Protein AF-A0A3B9V4R5-F1 (afdb_monomer)

Mean predicted aligned error: 3.5 Å

Structure (mmCIF, N/CA/C/O backbone):
data_AF-A0A3B9V4R5-F1
#
_entry.id   AF-A0A3B9V4R5-F1
#
loop_
_atom_site.group_PDB
_atom_site.id
_atom_site.type_symbol
_atom_site.label_atom_id
_atom_site.label_alt_id
_atom_site.label_comp_id
_atom_site.label_asym_id
_atom_site.label_entity_id
_atom_site.label_seq_id
_atom_site.pdbx_PDB_ins_code
_atom_site.Cartn_x
_atom_site.Cartn_y
_atom_site.Cartn_z
_atom_site.occupancy
_atom_site.B_iso_or_equiv
_atom_site.auth_seq_id
_atom_site.auth_comp_id
_atom_site.auth_asym_id
_atom_site.auth_atom_id
_atom_site.pdbx_PDB_model_num
ATOM 1 N N . HIS A 1 1 ? -9.227 9.651 7.006 1.00 95.75 1 HIS A N 1
ATOM 2 C CA . HIS A 1 1 ? -8.247 9.635 5.910 1.00 95.75 1 HIS A CA 1
ATOM 3 C C . HIS A 1 1 ? -8.728 8.669 4.825 1.00 95.75 1 HIS A C 1
ATOM 5 O O . HIS A 1 1 ? -8.741 7.464 5.062 1.00 95.75 1 HIS A O 1
ATOM 11 N N . PRO A 1 2 ? -9.283 9.186 3.712 1.00 95.88 2 PRO A N 1
ATOM 12 C CA . PRO A 1 2 ? -9.651 8.379 2.547 1.00 95.88 2 PRO A CA 1
ATOM 13 C C . PRO A 1 2 ? -8.419 8.045 1.687 1.00 95.88 2 PRO A C 1
ATOM 15 O O . PRO A 1 2 ? -7.400 8.721 1.794 1.00 95.88 2 PRO A O 1
ATOM 18 N N . PHE A 1 3 ? -8.539 7.061 0.792 1.00 96.44 3 PHE A N 1
ATOM 19 C CA . PHE A 1 3 ? -7.467 6.648 -0.126 1.00 96.44 3 PHE A CA 1
ATOM 20 C C . PHE A 1 3 ? -7.814 6.970 -1.581 1.00 96.44 3 PHE A C 1
ATOM 22 O O . PHE A 1 3 ? -8.977 6.910 -1.970 1.00 96.44 3 PHE A O 1
ATOM 29 N N . ASN A 1 4 ? -6.814 7.316 -2.391 1.00 93.31 4 ASN A N 1
ATOM 30 C CA . ASN A 1 4 ? -7.018 7.726 -3.780 1.00 93.31 4 ASN A CA 1
ATOM 31 C C . ASN A 1 4 ? -7.219 6.516 -4.721 1.00 93.31 4 ASN A C 1
ATOM 33 O O . ASN A 1 4 ? -6.407 5.594 -4.660 1.00 93.31 4 ASN A O 1
ATOM 37 N N . PRO A 1 5 ? -8.214 6.523 -5.632 1.00 94.38 5 PRO A N 1
ATOM 38 C CA . PRO A 1 5 ? -9.280 7.517 -5.783 1.00 94.38 5 PRO A CA 1
ATOM 39 C C . PRO A 1 5 ? -10.405 7.353 -4.739 1.00 94.38 5 PRO A C 1
ATOM 41 O O . PRO A 1 5 ? -11.009 6.280 -4.641 1.00 94.38 5 PRO A O 1
ATOM 44 N N . PRO A 1 6 ? -10.773 8.418 -3.994 1.00 94.62 6 PRO A N 1
ATOM 45 C CA . PRO A 1 6 ? -11.638 8.307 -2.812 1.00 94.62 6 PRO A CA 1
ATOM 46 C C . PRO A 1 6 ? -13.085 7.937 -3.131 1.00 94.62 6 PRO A C 1
ATOM 48 O O . PRO A 1 6 ? -13.822 7.525 -2.238 1.00 94.62 6 PRO A O 1
ATOM 51 N N . HIS A 1 7 ? -13.516 8.063 -4.384 1.00 92.62 7 HIS A N 1
ATOM 52 C CA . HIS A 1 7 ? -14.841 7.629 -4.815 1.00 92.62 7 HIS A CA 1
ATOM 53 C C . HIS A 1 7 ? -14.904 6.113 -5.080 1.00 92.62 7 HIS A C 1
ATOM 55 O O . HIS A 1 7 ? -15.974 5.539 -4.909 1.00 92.62 7 HIS A O 1
ATOM 61 N N . ILE A 1 8 ? -13.777 5.451 -5.385 1.00 95.06 8 ILE A N 1
ATOM 62 C CA . ILE A 1 8 ? -13.717 3.997 -5.626 1.00 95.06 8 ILE A CA 1
ATOM 63 C C . ILE A 1 8 ? -13.271 3.243 -4.373 1.00 95.06 8 ILE A C 1
ATOM 65 O O . ILE A 1 8 ? -13.911 2.270 -3.983 1.00 95.06 8 ILE A O 1
ATOM 69 N N . ILE A 1 9 ? -12.202 3.689 -3.704 1.00 96.06 9 ILE A N 1
ATOM 70 C CA . ILE A 1 9 ? -11.652 2.938 -2.569 1.00 96.06 9 ILE A CA 1
ATOM 71 C C . ILE A 1 9 ? -12.653 2.964 -1.394 1.00 96.06 9 ILE A C 1
ATOM 73 O O . ILE A 1 9 ? -13.087 4.050 -0.981 1.00 96.06 9 ILE A O 1
ATOM 77 N N . PRO A 1 10 ? -13.077 1.799 -0.858 1.00 95.38 10 PRO A N 1
ATOM 78 C CA . PRO A 1 10 ? -14.174 1.744 0.107 1.00 95.38 10 PRO A CA 1
ATOM 79 C C . PRO A 1 10 ? -13.723 2.084 1.529 1.00 95.38 10 PRO A C 1
ATOM 81 O O . PRO A 1 10 ? -14.516 2.593 2.318 1.00 95.38 10 PRO A O 1
ATOM 84 N N . VAL A 1 11 ? -12.460 1.821 1.862 1.00 96.44 11 VAL A N 1
ATOM 85 C CA . VAL A 1 11 ? -11.925 1.995 3.215 1.00 96.44 11 VAL A CA 1
ATOM 86 C C . VAL A 1 11 ? -11.621 3.465 3.506 1.00 96.44 11 VAL A C 1
ATOM 88 O O . VAL A 1 11 ? -11.112 4.191 2.653 1.00 96.44 11 VAL A O 1
ATOM 91 N N . VAL A 1 12 ? -11.916 3.901 4.731 1.00 98.06 12 VAL A N 1
ATOM 92 C CA . VAL A 1 12 ? -11.560 5.231 5.245 1.00 98.06 12 VAL A CA 1
ATOM 93 C C . VAL A 1 12 ? -11.052 5.080 6.675 1.00 98.06 12 VAL A C 1
ATOM 95 O O . VAL A 1 12 ? -11.760 4.547 7.521 1.00 98.06 12 VAL A O 1
ATOM 98 N N . GLU A 1 13 ? -9.859 5.574 6.990 1.00 98.38 13 GLU A N 1
ATOM 99 C CA . GLU A 1 13 ? -9.384 5.568 8.379 1.00 98.38 13 GLU A CA 1
ATOM 100 C C . GLU A 1 13 ? -10.079 6.671 9.191 1.00 98.38 13 GLU A C 1
ATOM 102 O O . GLU A 1 13 ? -10.095 7.839 8.786 1.00 98.38 13 GLU A O 1
ATOM 107 N N . VAL A 1 14 ? -10.631 6.316 10.350 1.00 98.12 14 VAL A N 1
ATOM 108 C CA . VAL A 1 14 ? -11.158 7.245 11.355 1.00 98.12 14 VAL A CA 1
ATOM 109 C C . VAL A 1 14 ? -10.145 7.304 12.490 1.00 98.12 14 VAL A C 1
ATOM 111 O O . VAL A 1 14 ? -9.947 6.316 13.195 1.00 98.12 14 VAL A O 1
ATOM 114 N N . VAL A 1 15 ? -9.485 8.451 12.643 1.00 97.38 15 VAL A N 1
ATOM 115 C CA . VAL A 1 15 ? -8.326 8.609 13.531 1.00 97.38 15 VAL A CA 1
ATOM 116 C C . VAL A 1 15 ? -8.653 9.645 14.605 1.00 97.38 15 VAL A C 1
ATOM 118 O O . VAL A 1 15 ? -8.479 10.839 14.365 1.00 97.38 15 VAL A O 1
ATOM 121 N N . PRO A 1 16 ? -9.203 9.231 15.758 1.00 96.56 16 PRO A N 1
ATOM 122 C CA . PRO A 1 16 ? -9.404 10.146 16.870 1.00 96.56 16 PRO A CA 1
ATOM 123 C C . PRO A 1 16 ? -8.049 10.568 17.452 1.00 96.56 16 PRO A C 1
ATOM 125 O O . PRO A 1 16 ? -7.270 9.723 17.891 1.00 96.56 16 PRO A O 1
ATOM 128 N N . GLY A 1 17 ? -7.783 11.875 17.466 1.00 95.25 17 GLY A N 1
ATOM 129 C CA . GLY A 1 17 ? -6.682 12.451 18.244 1.00 95.25 17 GLY A CA 1
ATOM 130 C C . GLY A 1 17 ? -7.037 12.550 19.730 1.00 95.25 17 GLY A C 1
ATOM 131 O O . GLY A 1 17 ? -8.195 12.361 20.104 1.00 95.25 17 GLY A O 1
ATOM 132 N N . GLU A 1 18 ? -6.075 12.923 2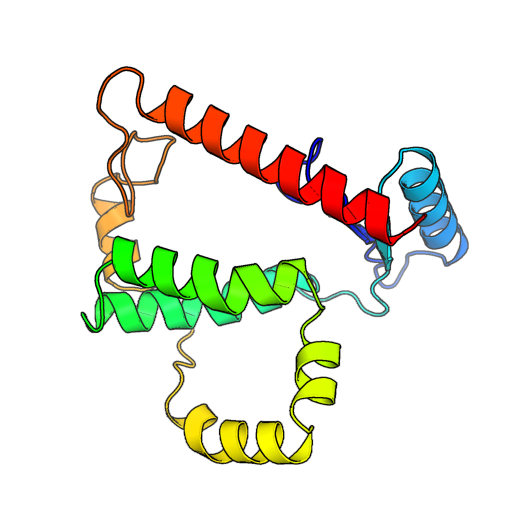0.574 1.00 94.00 18 GLU A N 1
ATOM 133 C CA . GLU A 1 18 ? -6.198 12.897 22.048 1.00 94.00 18 GLU A CA 1
ATOM 134 C C . GLU A 1 18 ? -7.433 13.622 22.612 1.00 94.00 18 GLU A C 1
ATOM 136 O O . GLU A 1 18 ? -7.983 13.222 23.634 1.00 94.00 18 GLU A O 1
ATOM 141 N N . LYS A 1 19 ? -7.889 14.688 21.945 1.00 96.31 19 LYS A N 1
ATOM 142 C CA . LYS A 1 19 ? -9.039 15.506 22.372 1.00 96.31 19 LYS A CA 1
ATOM 143 C C . LYS A 1 19 ? -10.349 15.144 21.664 1.00 96.31 19 LYS A C 1
ATOM 145 O O . LYS A 1 19 ? -11.362 15.816 21.856 1.00 96.31 19 LYS A O 1
ATOM 150 N N . THR A 1 20 ? -10.344 14.127 20.806 1.00 97.50 20 THR A N 1
ATOM 151 C CA . THR A 1 20 ? -11.524 13.734 20.028 1.00 97.50 20 THR A CA 1
ATOM 152 C C . THR A 1 20 ? -12.451 12.899 20.898 1.00 97.50 20 THR A C 1
ATOM 154 O O . THR A 1 20 ? -12.067 11.840 21.384 1.00 97.50 20 THR A O 1
ATOM 157 N N . SER A 1 21 ? -13.689 13.358 21.087 1.00 97.62 21 SER A N 1
ATOM 158 C CA . SER A 1 21 ? -14.668 12.607 21.875 1.00 97.62 21 SER A CA 1
ATOM 159 C C . SER A 1 21 ? -15.090 11.303 21.187 1.00 97.62 21 SER A C 1
ATOM 161 O O . SER A 1 21 ? -15.131 11.213 19.953 1.00 97.62 21 SER A O 1
ATOM 163 N N . GLU A 1 22 ? -15.495 10.317 21.988 1.00 97.38 22 GLU A N 1
ATOM 164 C CA . GLU A 1 22 ? -16.087 9.072 21.485 1.00 97.38 22 GLU A CA 1
ATOM 165 C C . GLU A 1 22 ? -17.301 9.360 20.595 1.00 97.38 22 GLU A C 1
ATOM 167 O O . GLU A 1 22 ? -17.376 8.891 19.463 1.00 97.38 22 GLU A O 1
ATOM 172 N N . LYS A 1 23 ? -18.182 10.262 21.046 1.00 98.25 23 LYS A N 1
ATOM 173 C CA . LYS A 1 23 ? -19.373 10.692 20.305 1.00 98.25 23 LYS A CA 1
ATOM 174 C C . LYS A 1 23 ? -19.036 11.221 18.907 1.00 98.25 23 LYS A C 1
ATOM 176 O O . LYS A 1 23 ? -19.732 10.908 17.943 1.00 98.25 23 LYS A O 1
ATOM 181 N N . THR A 1 24 ? -17.977 12.022 18.774 1.00 98.19 24 THR A N 1
ATOM 182 C CA . THR A 1 24 ? -17.514 12.533 17.471 1.00 98.19 24 THR A CA 1
ATOM 183 C C . THR A 1 24 ? -17.021 11.394 16.578 1.00 98.19 24 THR A C 1
ATOM 185 O O . THR A 1 24 ? -17.343 11.348 15.389 1.00 98.19 24 THR A O 1
ATOM 188 N N . THR A 1 25 ? -16.268 10.459 17.154 1.00 98.00 25 THR A N 1
ATOM 1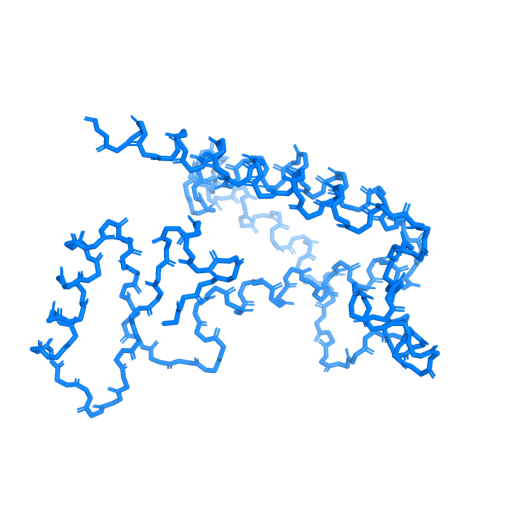89 C CA . THR A 1 25 ? -15.704 9.297 16.452 1.00 98.00 25 THR A CA 1
ATOM 190 C C . THR A 1 25 ? -16.803 8.370 15.935 1.00 98.00 25 THR A C 1
ATOM 192 O O . THR A 1 25 ? -16.789 7.964 14.769 1.00 98.00 25 THR A O 1
ATOM 195 N N . GLU A 1 26 ? -17.797 8.076 16.770 1.00 98.06 26 GLU A N 1
ATOM 196 C CA . GLU A 1 26 ? -18.967 7.271 16.421 1.00 98.06 26 GLU A CA 1
ATOM 197 C C . GLU A 1 26 ? -19.832 7.946 15.357 1.00 98.06 26 GLU A C 1
ATOM 199 O O . GLU A 1 26 ? -20.276 7.280 14.416 1.00 98.06 26 GLU A O 1
ATOM 204 N N . LEU A 1 27 ? -20.037 9.264 15.460 1.00 98.38 27 LEU A N 1
ATOM 205 C CA . LEU A 1 27 ? -20.778 10.037 14.464 1.00 98.38 27 LEU A CA 1
ATOM 206 C C . LEU A 1 27 ? -20.106 9.948 13.088 1.00 98.38 27 LEU A C 1
ATOM 208 O O . LEU A 1 27 ? -20.769 9.611 12.106 1.00 98.38 27 LEU A O 1
ATOM 212 N N . ALA A 1 28 ? -18.794 10.191 13.018 1.00 98.12 28 ALA A N 1
ATOM 213 C CA . ALA A 1 28 ? -18.030 10.103 11.775 1.00 98.12 28 ALA A CA 1
ATOM 214 C C . ALA A 1 28 ? -18.055 8.682 11.190 1.00 98.12 28 ALA A C 1
ATOM 216 O O . ALA A 1 28 ? -18.319 8.494 10.003 1.00 98.12 28 ALA A O 1
ATOM 217 N N . THR A 1 29 ? -17.849 7.670 12.036 1.00 98.31 29 THR A N 1
ATOM 218 C CA . THR A 1 29 ? -17.909 6.252 11.650 1.00 98.31 29 THR A CA 1
ATOM 219 C C . THR A 1 29 ? -19.285 5.893 11.083 1.00 98.31 29 THR A C 1
ATOM 221 O O . THR A 1 29 ? -19.393 5.266 10.030 1.00 98.31 29 THR A O 1
ATOM 224 N N . SER A 1 30 ? -20.356 6.323 11.748 1.00 98.12 30 SER A N 1
ATOM 225 C CA . SER A 1 30 ? -21.730 6.045 11.323 1.00 98.12 30 SER A CA 1
ATOM 226 C C . SER A 1 30 ? -22.074 6.740 10.009 1.00 98.12 30 SER A C 1
ATOM 228 O O . SER A 1 30 ? -22.688 6.126 9.137 1.00 98.12 30 SER A O 1
ATOM 230 N N . LEU A 1 31 ? -21.644 7.992 9.834 1.00 98.12 31 LEU A N 1
ATOM 231 C CA . LEU A 1 31 ? -21.812 8.724 8.581 1.00 98.12 31 LEU A CA 1
ATOM 232 C C . LEU A 1 31 ? -21.117 8.004 7.419 1.00 98.12 31 LEU A C 1
ATOM 234 O O . LEU A 1 31 ? -21.736 7.801 6.378 1.00 98.12 31 LEU A O 1
ATOM 238 N N . LEU A 1 32 ? -19.870 7.564 7.613 1.00 98.00 32 LEU A N 1
ATOM 239 C CA . LEU A 1 32 ? -19.104 6.846 6.592 1.00 98.00 32 LEU A CA 1
ATOM 240 C C . LEU A 1 32 ? -19.796 5.547 6.165 1.00 98.00 32 LEU A C 1
ATOM 242 O O . LEU A 1 32 ? -19.932 5.297 4.970 1.00 98.00 32 LEU A O 1
ATOM 246 N N . ARG A 1 33 ? -20.318 4.768 7.119 1.00 96.69 33 ARG A N 1
ATOM 247 C CA . ARG A 1 33 ? -21.110 3.567 6.802 1.00 96.69 33 ARG A CA 1
ATOM 248 C C . ARG A 1 33 ? -22.357 3.897 5.982 1.00 96.69 33 ARG A C 1
ATOM 250 O O . ARG A 1 33 ? -22.639 3.204 5.011 1.00 96.69 33 ARG A O 1
ATOM 257 N N . ARG A 1 34 ? -23.082 4.969 6.331 1.00 97.00 34 ARG A N 1
ATOM 258 C CA . ARG A 1 34 ? -24.302 5.391 5.611 1.00 97.00 34 ARG A CA 1
ATOM 259 C C . ARG A 1 34 ? -24.041 5.769 4.155 1.00 97.00 34 ARG A C 1
ATOM 261 O O . ARG A 1 34 ? -24.911 5.551 3.323 1.00 97.00 34 ARG A O 1
ATOM 268 N N . VAL A 1 35 ? -22.860 6.302 3.841 1.00 95.12 35 VAL A N 1
ATOM 269 C CA . VAL A 1 35 ? -22.462 6.636 2.461 1.00 95.12 35 VAL A CA 1
ATOM 270 C C . VAL A 1 35 ? -21.745 5.481 1.745 1.00 95.12 35 VAL A C 1
ATOM 272 O O . VAL A 1 35 ? -21.094 5.695 0.726 1.00 95.12 35 VAL A O 1
ATOM 275 N N . GLY A 1 36 ? -21.835 4.255 2.275 1.00 92.69 36 GLY A N 1
ATOM 276 C CA 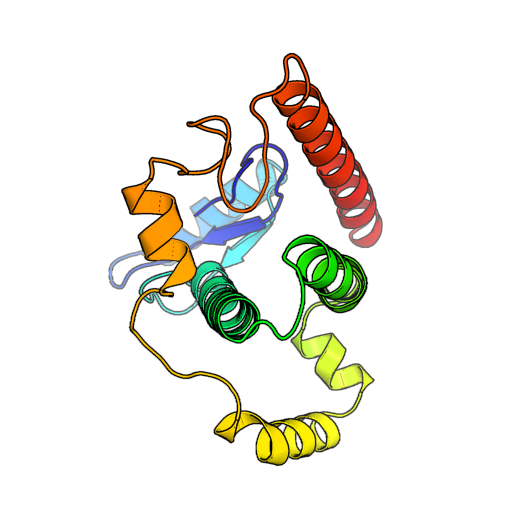. GLY A 1 36 ? -21.273 3.051 1.655 1.00 92.69 36 GLY A CA 1
ATOM 277 C C . GLY A 1 36 ? -19.760 2.886 1.825 1.00 92.69 36 GLY A C 1
ATOM 278 O O . GLY A 1 36 ? -19.154 2.070 1.135 1.00 92.69 36 GLY A O 1
ATOM 279 N N . LYS A 1 37 ? -19.125 3.650 2.724 1.00 95.88 37 LYS A N 1
ATOM 280 C CA . LYS A 1 37 ? -17.708 3.481 3.075 1.00 95.88 37 LYS A CA 1
ATOM 281 C C . LYS A 1 37 ? -17.530 2.506 4.233 1.00 95.88 37 LYS A C 1
ATOM 283 O O . LYS A 1 37 ? -18.440 2.243 5.016 1.00 95.88 37 LYS A O 1
ATOM 288 N N . GLN A 1 38 ? -16.307 2.008 4.366 1.00 95.81 38 GLN A N 1
ATOM 289 C CA . GLN A 1 38 ? -15.885 1.085 5.411 1.00 95.81 38 GLN A CA 1
ATOM 290 C C . GLN A 1 38 ? -14.902 1.785 6.346 1.00 95.81 38 GLN A C 1
ATOM 292 O O . GLN A 1 38 ? -13.698 1.817 6.075 1.00 95.81 38 GLN A O 1
ATOM 297 N N . PRO A 1 39 ? -15.400 2.413 7.424 1.00 97.56 39 PRO A N 1
ATOM 298 C CA . PRO A 1 39 ? -14.534 3.097 8.363 1.00 97.56 39 PRO A CA 1
ATOM 299 C C . PRO A 1 39 ? -13.675 2.094 9.139 1.00 97.56 39 PRO A C 1
ATOM 301 O O . PRO A 1 39 ? -14.197 1.176 9.773 1.00 97.56 39 PRO A O 1
ATOM 304 N N . VAL A 1 40 ? -12.365 2.318 9.142 1.00 97.31 40 VAL A N 1
ATOM 305 C CA . VAL A 1 40 ? -11.401 1.636 10.008 1.00 97.31 40 VAL A CA 1
ATOM 306 C C . VAL A 1 40 ? -11.044 2.596 11.128 1.00 97.31 40 VAL A C 1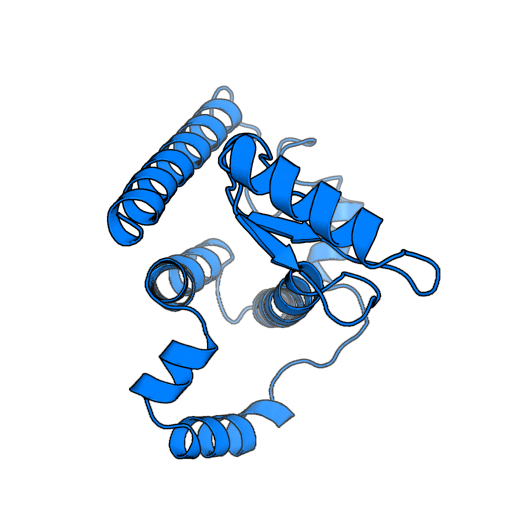
ATOM 308 O O . VAL A 1 40 ? -10.329 3.575 10.919 1.00 97.31 40 VAL A O 1
ATOM 311 N N . ARG A 1 41 ? -11.588 2.348 12.318 1.00 97.38 41 ARG A N 1
ATOM 312 C CA . ARG A 1 41 ? -11.291 3.156 13.498 1.00 97.38 41 ARG A CA 1
ATOM 313 C C . ARG A 1 41 ? -9.920 2.781 14.051 1.00 97.38 41 ARG A C 1
ATOM 315 O O . ARG A 1 41 ? -9.685 1.623 14.382 1.00 97.38 41 ARG A O 1
ATOM 322 N N . LEU A 1 42 ? -9.050 3.772 14.199 1.00 97.19 42 LEU A N 1
ATOM 323 C CA . LEU A 1 42 ? -7.795 3.625 14.924 1.00 97.19 42 LEU A CA 1
ATOM 324 C C . LEU A 1 42 ? -8.031 3.870 16.416 1.00 97.19 42 LEU A C 1
ATOM 326 O O . LEU A 1 42 ? -8.754 4.785 16.805 1.00 97.19 42 LEU A O 1
ATOM 330 N N . ASN A 1 43 ? -7.379 3.061 17.249 1.00 94.88 43 ASN A N 1
ATOM 331 C CA . ASN A 1 43 ? -7.405 3.234 18.704 1.00 94.88 43 ASN A CA 1
ATOM 332 C C . ASN A 1 43 ? -6.399 4.286 19.186 1.00 94.88 43 ASN A C 1
ATOM 334 O O . ASN A 1 43 ? -6.526 4.801 20.291 1.00 94.88 43 ASN A O 1
ATOM 338 N N . LYS A 1 44 ? -5.381 4.575 18.371 1.00 92.19 44 LYS A N 1
ATOM 339 C CA . LYS A 1 44 ? -4.314 5.521 18.677 1.00 92.19 44 LYS A CA 1
ATOM 340 C C . LYS A 1 44 ? -3.904 6.251 17.406 1.00 92.19 44 LYS A C 1
ATOM 342 O O . LYS A 1 44 ? -3.720 5.616 16.368 1.00 92.19 44 LYS A O 1
ATOM 347 N N . GLU A 1 45 ? -3.741 7.563 17.504 1.00 92.06 45 GLU A N 1
ATOM 348 C CA . GLU A 1 45 ? -3.150 8.371 16.443 1.00 92.06 45 GLU A CA 1
ATOM 349 C C . GLU A 1 45 ? -1.634 8.137 16.359 1.00 92.06 45 GLU A C 1
ATOM 351 O O . GLU A 1 45 ? -0.936 8.006 17.367 1.00 92.06 45 GLU A O 1
ATOM 356 N N . LEU A 1 46 ? -1.123 8.072 15.134 1.00 93.50 46 LEU A N 1
ATOM 357 C CA . LEU A 1 46 ? 0.296 7.938 14.845 1.00 93.50 46 LEU A CA 1
ATOM 358 C C . LEU A 1 46 ? 0.627 8.602 13.502 1.00 93.50 46 LEU A C 1
ATOM 360 O O . LEU A 1 46 ? -0.218 8.581 12.602 1.00 93.50 46 LEU A O 1
ATOM 364 N N . PRO A 1 47 ? 1.846 9.151 13.327 1.00 93.12 47 PRO A N 1
ATOM 365 C CA . PRO A 1 47 ? 2.271 9.705 12.047 1.00 93.12 47 PRO A CA 1
ATOM 366 C C . PRO A 1 47 ? 2.151 8.670 10.924 1.00 93.12 47 PRO A C 1
ATOM 368 O O . PRO A 1 47 ? 2.672 7.553 11.032 1.00 93.12 47 PRO A O 1
ATOM 371 N N . GLY A 1 48 ? 1.445 9.050 9.856 1.00 91.12 48 GLY A N 1
ATOM 372 C CA . GLY A 1 48 ? 1.139 8.174 8.722 1.00 91.12 48 GLY A CA 1
ATOM 373 C C . GLY A 1 48 ? -0.023 7.198 8.952 1.00 91.12 48 GLY A C 1
ATOM 374 O O . GLY A 1 48 ? -0.298 6.387 8.074 1.00 91.12 48 GLY A O 1
ATOM 375 N N . PHE A 1 49 ? -0.718 7.268 10.091 1.00 95.44 49 PHE A N 1
ATOM 376 C CA . PHE A 1 49 ? -1.849 6.395 10.428 1.00 95.44 49 PHE A CA 1
ATOM 377 C C . PHE A 1 49 ? -1.504 4.905 10.271 1.00 95.44 49 PHE A C 1
ATOM 379 O O . PHE A 1 49 ? -0.352 4.520 10.465 1.00 95.44 49 PHE A O 1
ATOM 386 N N . LEU A 1 50 ? -2.476 4.032 10.012 1.00 96.56 50 LEU A N 1
ATOM 387 C CA . LEU A 1 50 ? -2.233 2.592 9.954 1.00 96.56 50 LEU A CA 1
ATOM 388 C C . LEU A 1 50 ? -1.715 2.194 8.568 1.00 96.56 50 LEU A C 1
ATOM 390 O O . LEU A 1 50 ? -0.657 1.574 8.449 1.00 96.56 50 LEU A O 1
ATOM 394 N N . VAL A 1 51 ? -2.445 2.565 7.517 1.00 96.56 51 VAL A N 1
ATOM 395 C CA . VAL A 1 51 ? -2.201 2.052 6.163 1.00 96.56 51 VAL A CA 1
ATOM 396 C C . VAL A 1 51 ? -0.950 2.658 5.532 1.00 96.56 51 VAL A C 1
ATOM 398 O O . VAL A 1 51 ? -0.150 1.902 4.982 1.00 96.56 51 VAL A O 1
ATOM 401 N N . ASN A 1 52 ? -0.702 3.973 5.655 1.00 96.31 52 ASN A N 1
ATOM 402 C CA . ASN A 1 52 ? 0.500 4.549 5.029 1.00 96.31 52 ASN A CA 1
ATOM 403 C C . ASN A 1 52 ? 1.785 4.031 5.688 1.00 96.31 52 ASN A C 1
ATOM 405 O O . ASN A 1 52 ? 2.810 3.943 5.020 1.00 96.31 52 ASN A O 1
ATOM 409 N N . ARG A 1 53 ? 1.754 3.634 6.968 1.00 96.44 53 ARG A N 1
ATOM 410 C CA . ARG A 1 53 ? 2.917 3.013 7.624 1.00 96.44 53 ARG A CA 1
ATOM 411 C C . ARG A 1 53 ? 3.253 1.651 7.035 1.00 96.44 53 ARG A C 1
ATOM 413 O O . ARG A 1 53 ? 4.418 1.391 6.750 1.00 96.44 53 ARG A O 1
ATOM 420 N N . ILE A 1 54 ? 2.242 0.806 6.837 1.00 96.69 54 ILE A N 1
ATOM 421 C CA . ILE A 1 54 ? 2.413 -0.499 6.186 1.00 96.69 54 ILE A CA 1
ATOM 422 C C . ILE A 1 54 ? 2.897 -0.290 4.746 1.00 96.69 54 ILE A C 1
ATOM 424 O O . ILE A 1 54 ? 3.863 -0.920 4.322 1.00 96.69 54 ILE A O 1
ATOM 428 N N . GLN A 1 55 ? 2.279 0.648 4.022 1.00 96.31 55 GLN A N 1
ATOM 429 C CA . GLN A 1 55 ? 2.652 0.971 2.649 1.00 96.31 55 GLN A CA 1
ATOM 430 C C . GLN A 1 55 ? 4.107 1.442 2.546 1.00 96.31 55 GLN A C 1
ATOM 432 O O . GLN A 1 55 ? 4.831 0.953 1.688 1.00 96.31 55 GLN A O 1
ATOM 437 N N . MET A 1 56 ? 4.563 2.350 3.416 1.00 96.69 56 MET A N 1
ATOM 438 C CA . MET A 1 56 ? 5.948 2.835 3.374 1.00 96.69 56 MET A CA 1
ATOM 439 C C . MET A 1 56 ? 6.963 1.769 3.780 1.00 96.69 56 MET A C 1
ATOM 441 O O . MET A 1 56 ? 8.050 1.752 3.217 1.00 96.69 56 MET A O 1
ATOM 445 N N . ALA A 1 57 ? 6.625 0.855 4.694 1.00 96.56 57 ALA A N 1
ATOM 446 C CA . ALA A 1 57 ? 7.503 -0.272 5.009 1.00 96.56 57 ALA A CA 1
ATOM 447 C C . ALA A 1 57 ? 7.721 -1.184 3.789 1.00 96.56 57 ALA A C 1
ATOM 449 O O . ALA A 1 57 ? 8.851 -1.572 3.519 1.00 96.56 57 ALA A O 1
ATOM 450 N N . MET A 1 58 ? 6.659 -1.468 3.028 1.00 97.12 58 MET A N 1
ATOM 451 C CA . MET A 1 58 ? 6.746 -2.247 1.788 1.00 97.12 58 MET A CA 1
ATOM 452 C C . MET A 1 58 ? 7.496 -1.489 0.683 1.00 97.12 58 MET A C 1
ATOM 454 O O . MET A 1 58 ? 8.381 -2.048 0.047 1.00 97.12 58 MET A O 1
ATOM 458 N N . VAL A 1 59 ? 7.155 -0.215 0.462 1.00 97.12 59 VAL A N 1
ATOM 459 C CA . VAL A 1 59 ? 7.778 0.620 -0.580 1.00 97.12 59 VAL A CA 1
ATOM 460 C C . VAL A 1 59 ? 9.274 0.799 -0.334 1.00 97.12 59 VAL A C 1
ATOM 462 O O . VAL A 1 59 ? 10.041 0.801 -1.290 1.00 97.12 59 VAL A O 1
ATOM 465 N N . ARG A 1 60 ? 9.692 0.906 0.933 1.00 97.94 60 ARG A N 1
ATOM 466 C CA . ARG A 1 60 ? 11.106 1.003 1.300 1.00 97.94 60 ARG A CA 1
ATOM 467 C C . ARG A 1 60 ? 11.908 -0.181 0.752 1.00 97.94 60 ARG A C 1
ATOM 469 O O . ARG A 1 60 ? 12.909 0.043 0.087 1.00 97.94 60 ARG A O 1
ATOM 476 N N . GLU A 1 61 ? 11.440 -1.406 0.982 1.00 98.06 61 GLU A N 1
ATOM 477 C CA . GLU A 1 61 ? 12.106 -2.616 0.483 1.00 98.06 61 GLU A CA 1
ATOM 478 C C . GLU A 1 61 ? 12.038 -2.720 -1.046 1.00 98.06 61 GLU A C 1
ATOM 480 O O . GLU A 1 61 ? 13.020 -3.061 -1.692 1.00 98.06 61 GLU A O 1
ATOM 485 N N . VAL A 1 62 ? 10.901 -2.358 -1.649 1.00 98.25 62 VAL A N 1
ATOM 486 C CA . VAL A 1 62 ? 10.749 -2.336 -3.114 1.00 98.25 62 VAL A CA 1
ATOM 487 C C . VAL A 1 62 ? 11.786 -1.427 -3.776 1.00 98.25 62 VAL A C 1
ATOM 489 O O . VAL A 1 62 ? 12.397 -1.815 -4.769 1.00 98.25 62 VAL A O 1
ATOM 492 N N . TRP A 1 63 ? 11.990 -0.222 -3.243 1.00 98.12 63 TRP A N 1
ATOM 493 C CA . TRP A 1 63 ? 12.984 0.704 -3.781 1.00 98.12 63 TRP A CA 1
ATOM 494 C C . TRP A 1 63 ? 14.414 0.228 -3.564 1.00 98.12 63 TRP A C 1
ATOM 496 O O . TRP A 1 63 ? 15.250 0.429 -4.436 1.00 98.12 63 TRP A O 1
ATOM 506 N N . ASP A 1 64 ? 14.688 -0.402 -2.428 1.00 98.06 64 ASP A N 1
ATOM 507 C CA . ASP A 1 64 ? 16.006 -0.938 -2.108 1.00 98.06 64 ASP A CA 1
ATOM 508 C C . ASP A 1 64 ? 16.387 -2.089 -3.056 1.00 98.06 64 ASP A C 1
ATOM 510 O O . ASP A 1 64 ? 17.440 -2.045 -3.688 1.00 98.06 64 ASP A O 1
ATOM 514 N N . LEU A 1 65 ? 15.473 -3.037 -3.290 1.00 98.12 65 LEU A N 1
ATOM 515 C CA . LEU A 1 65 ? 15.661 -4.128 -4.255 1.00 98.12 65 LEU A CA 1
ATOM 516 C C . LEU A 1 65 ? 15.815 -3.626 -5.700 1.00 98.12 65 LEU A C 1
ATOM 518 O O . LEU A 1 65 ? 16.588 -4.198 -6.474 1.00 98.12 65 LEU A O 1
ATOM 522 N N . LEU A 1 66 ? 15.094 -2.561 -6.067 1.00 98.25 66 LEU A N 1
ATOM 523 C CA . LEU A 1 66 ? 15.223 -1.926 -7.380 1.00 98.25 66 LEU A CA 1
ATOM 524 C C . LEU A 1 66 ? 16.587 -1.236 -7.542 1.00 98.25 66 LEU A C 1
ATOM 526 O O . LEU A 1 66 ? 17.240 -1.429 -8.564 1.00 98.25 66 LEU A O 1
ATOM 530 N N . ASP A 1 67 ? 17.039 -0.475 -6.539 1.00 97.50 67 ASP A N 1
ATOM 531 C CA . ASP A 1 67 ? 18.357 0.181 -6.535 1.00 97.50 67 ASP A CA 1
ATOM 532 C C . ASP A 1 67 ? 19.499 -0.852 -6.606 1.00 97.50 67 ASP A C 1
ATOM 534 O O . ASP A 1 67 ? 20.502 -0.625 -7.283 1.00 97.50 67 ASP A O 1
ATOM 538 N 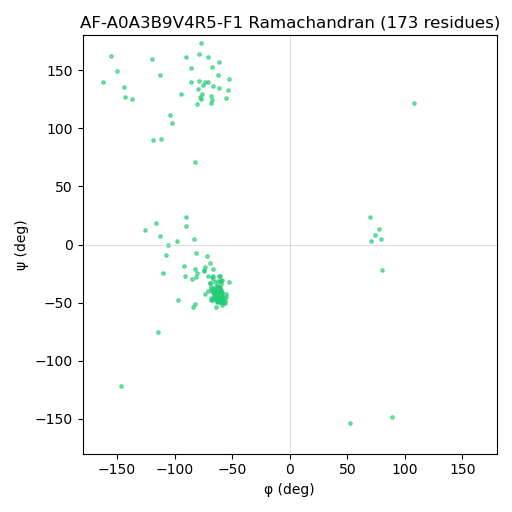N . GLN A 1 68 ? 19.335 -2.009 -5.955 1.00 97.56 68 GLN A N 1
ATOM 539 C CA . GLN A 1 68 ? 20.270 -3.136 -6.028 1.00 97.56 68 GLN A CA 1
ATOM 540 C C . GLN A 1 68 ? 20.241 -3.881 -7.378 1.00 97.56 68 GLN A C 1
ATOM 542 O O . GLN A 1 68 ? 21.093 -4.734 -7.627 1.00 97.56 68 GLN A O 1
ATOM 547 N N . GLY A 1 69 ? 19.274 -3.589 -8.254 1.00 97.81 69 GLY A N 1
ATOM 548 C CA . GLY A 1 69 ? 19.129 -4.255 -9.549 1.00 97.81 69 GLY A CA 1
ATOM 549 C C . GLY A 1 69 ? 18.674 -5.713 -9.451 1.00 97.81 69 GLY A C 1
ATOM 550 O O . GLY A 1 69 ? 18.930 -6.489 -10.370 1.00 97.81 69 GLY A O 1
ATOM 551 N N . VAL A 1 70 ? 18.006 -6.100 -8.356 1.00 98.44 70 VAL A N 1
ATOM 552 C CA . VAL A 1 70 ? 17.517 -7.476 -8.144 1.00 98.44 70 VAL A CA 1
ATOM 553 C C . VAL A 1 70 ? 16.470 -7.862 -9.192 1.00 98.44 70 VAL A C 1
ATOM 555 O O . VAL A 1 70 ? 16.422 -9.012 -9.628 1.00 98.44 70 VAL A O 1
ATOM 558 N N . ALA A 1 71 ? 15.635 -6.907 -9.603 1.00 98.38 71 ALA A N 1
ATOM 559 C CA . ALA A 1 71 ? 14.613 -7.090 -10.625 1.00 98.38 71 ALA A CA 1
ATOM 560 C C . ALA A 1 71 ? 14.259 -5.756 -11.302 1.00 98.38 71 ALA A C 1
ATOM 562 O O . ALA A 1 71 ? 14.545 -4.678 -10.777 1.00 98.38 71 ALA A O 1
ATOM 563 N N . THR A 1 72 ? 13.624 -5.834 -12.473 1.00 98.44 72 THR A N 1
ATOM 564 C CA . THR A 1 72 ? 13.090 -4.657 -13.175 1.00 98.44 72 THR A CA 1
ATOM 565 C C . THR A 1 72 ? 11.862 -4.093 -12.452 1.00 98.44 72 THR A C 1
ATOM 567 O O . THR A 1 72 ? 11.221 -4.789 -11.661 1.00 98.44 72 THR A O 1
ATOM 570 N N . ALA A 1 73 ? 11.500 -2.835 -12.728 1.00 98.00 73 ALA A N 1
ATOM 571 C CA . ALA A 1 73 ? 10.291 -2.234 -12.160 1.00 98.00 73 ALA A CA 1
ATOM 572 C C . ALA A 1 73 ? 9.032 -3.028 -12.558 1.00 98.00 73 ALA A C 1
ATOM 574 O O . ALA A 1 73 ? 8.147 -3.247 -11.733 1.00 98.00 73 ALA A O 1
ATOM 575 N N . GLU A 1 74 ? 8.986 -3.511 -13.801 1.00 98.31 74 GLU A N 1
ATOM 576 C CA . GLU A 1 74 ? 7.917 -4.344 -14.344 1.00 98.31 74 GLU A CA 1
ATOM 577 C C . GLU A 1 74 ? 7.804 -5.690 -13.616 1.00 98.31 74 GLU A C 1
ATOM 579 O O . GLU A 1 74 ? 6.701 -6.091 -13.233 1.00 98.31 74 GLU A O 1
ATOM 584 N N . ASP A 1 75 ? 8.929 -6.374 -13.390 1.00 98.62 75 ASP A N 1
ATOM 585 C CA . ASP A 1 75 ? 8.943 -7.669 -12.705 1.00 98.62 75 ASP A CA 1
ATOM 586 C C . ASP A 1 75 ? 8.576 -7.533 -11.225 1.00 98.62 75 ASP A C 1
ATOM 588 O O . ASP A 1 75 ? 7.844 -8.373 -10.694 1.00 98.62 75 ASP A O 1
ATOM 592 N N . ILE A 1 76 ? 9.025 -6.463 -10.558 1.00 98.56 76 ILE A N 1
ATOM 593 C CA . ILE A 1 76 ? 8.644 -6.176 -9.170 1.00 98.56 76 ILE A CA 1
ATOM 594 C C . ILE A 1 76 ? 7.135 -5.935 -9.075 1.00 98.56 76 ILE A C 1
ATOM 596 O O . ILE A 1 76 ? 6.467 -6.563 -8.246 1.00 98.56 76 ILE A O 1
ATOM 600 N N . ASP A 1 77 ? 6.574 -5.079 -9.933 1.00 97.81 77 ASP A N 1
ATOM 601 C CA . ASP A 1 77 ? 5.136 -4.795 -9.935 1.00 97.81 77 ASP A CA 1
ATOM 602 C C . ASP A 1 77 ? 4.318 -6.059 -10.231 1.00 97.81 77 ASP A C 1
ATOM 604 O O . ASP A 1 77 ? 3.322 -6.324 -9.547 1.00 97.81 77 ASP A O 1
ATOM 608 N N . LEU A 1 78 ? 4.749 -6.882 -11.195 1.00 98.12 78 LEU A N 1
ATOM 609 C CA . LEU A 1 78 ? 4.110 -8.161 -11.503 1.00 98.12 78 LEU A CA 1
ATOM 610 C C . LEU A 1 78 ? 4.158 -9.117 -10.306 1.00 98.12 78 LEU A C 1
ATOM 612 O O . LEU A 1 78 ? 3.122 -9.674 -9.927 1.00 98.12 78 LEU A O 1
ATOM 616 N N . ALA A 1 79 ? 5.330 -9.293 -9.691 1.00 98.25 79 ALA A N 1
ATOM 617 C CA . ALA A 1 79 ? 5.519 -10.190 -8.559 1.00 98.25 79 ALA A CA 1
ATOM 618 C C . ALA A 1 79 ? 4.671 -9.753 -7.359 1.00 98.25 79 ALA A C 1
ATOM 620 O O . ALA A 1 79 ? 3.935 -10.567 -6.792 1.00 98.25 79 ALA A O 1
ATOM 621 N N . VAL A 1 80 ? 4.708 -8.470 -6.991 1.00 97.94 80 VAL A N 1
ATOM 622 C CA . VAL A 1 80 ? 3.960 -7.942 -5.842 1.00 97.94 80 VAL A CA 1
ATOM 623 C C . VAL A 1 80 ? 2.458 -7.987 -6.109 1.00 97.94 80 VAL A C 1
ATOM 625 O O . VAL A 1 80 ? 1.710 -8.494 -5.268 1.00 97.94 80 VAL A O 1
ATOM 628 N N . ARG A 1 81 ? 1.990 -7.528 -7.277 1.00 96.00 81 ARG A N 1
ATOM 629 C CA . ARG A 1 81 ? 0.561 -7.546 -7.633 1.00 96.00 81 ARG A CA 1
ATOM 630 C C . ARG A 1 81 ? 0.022 -8.971 -7.733 1.00 96.00 81 ARG A C 1
ATOM 632 O O . ARG A 1 81 ? -1.051 -9.249 -7.196 1.00 96.00 81 ARG A O 1
ATOM 639 N N . GLY A 1 82 ? 0.753 -9.860 -8.403 1.00 96.19 82 GLY A N 1
ATOM 640 C CA . GLY A 1 82 ? 0.359 -11.244 -8.663 1.00 96.19 82 GLY A CA 1
ATOM 641 C C . GLY A 1 82 ? 0.429 -12.163 -7.441 1.00 96.19 82 GLY A C 1
ATOM 642 O O . GLY A 1 82 ? -0.234 -13.196 -7.430 1.00 96.19 82 GLY A O 1
ATOM 643 N N . SER A 1 83 ? 1.179 -11.789 -6.397 1.00 95.44 83 SER A N 1
ATOM 644 C CA . SER A 1 83 ? 1.331 -12.603 -5.184 1.00 95.44 83 SER A CA 1
ATOM 645 C C . SER A 1 83 ? 0.723 -11.942 -3.941 1.00 95.44 83 SER A C 1
ATOM 647 O O . SER A 1 83 ? -0.343 -12.354 -3.476 1.00 95.44 83 SER A O 1
ATOM 649 N N . LEU A 1 84 ? 1.386 -10.930 -3.375 1.00 95.31 84 LEU A N 1
ATOM 650 C CA . LEU A 1 84 ? 0.966 -10.230 -2.162 1.00 95.31 84 LEU A CA 1
ATOM 651 C C . LEU A 1 84 ? -0.355 -9.504 -2.401 1.00 95.31 84 LEU A C 1
ATOM 653 O O . LEU A 1 84 ? -1.321 -9.755 -1.687 1.00 95.31 84 LEU A O 1
ATOM 657 N N . GLY A 1 85 ? -0.429 -8.675 -3.441 1.00 94.94 85 GLY A N 1
ATOM 658 C CA . GLY A 1 85 ? -1.632 -7.927 -3.800 1.00 94.94 85 GLY A CA 1
ATOM 659 C C . GLY A 1 85 ? -2.838 -8.839 -4.019 1.00 94.94 85 GLY A C 1
ATOM 660 O O . GLY A 1 85 ? -3.893 -8.618 -3.423 1.00 94.94 85 GLY A O 1
ATOM 661 N N . PHE A 1 86 ? -2.666 -9.910 -4.800 1.00 93.75 86 PHE A N 1
ATOM 662 C CA . PHE A 1 86 ? -3.714 -10.899 -5.059 1.00 93.75 86 PHE A CA 1
ATOM 663 C C . PHE A 1 86 ? -4.249 -11.539 -3.770 1.00 93.75 86 PHE A C 1
ATOM 665 O O . PHE A 1 86 ? -5.461 -11.552 -3.537 1.00 93.75 86 PHE A O 1
ATOM 672 N N . ARG A 1 87 ? -3.359 -12.026 -2.892 1.00 93.44 87 ARG A N 1
ATOM 673 C CA . ARG A 1 87 ? -3.767 -12.638 -1.616 1.00 93.44 87 ARG A CA 1
ATOM 674 C C . ARG A 1 87 ? -4.423 -11.629 -0.683 1.00 93.44 87 ARG A C 1
ATOM 676 O O . ARG A 1 87 ? -5.451 -11.947 -0.096 1.00 93.44 87 ARG A O 1
ATOM 683 N N . LEU A 1 88 ? -3.876 -10.418 -0.585 1.00 93.69 88 LEU A N 1
ATOM 684 C CA . LEU A 1 88 ? -4.360 -9.377 0.324 1.00 93.69 88 LEU A CA 1
ATOM 685 C C . LEU A 1 88 ? -5.713 -8.790 -0.095 1.00 93.69 88 LEU A C 1
ATOM 687 O O . LEU A 1 88 ? -6.490 -8.384 0.767 1.00 93.69 88 LEU A O 1
ATOM 691 N N . ALA A 1 89 ? -6.041 -8.808 -1.391 1.00 90.88 89 ALA A N 1
ATOM 692 C CA . ALA A 1 89 ? -7.391 -8.502 -1.870 1.00 90.88 89 ALA A CA 1
ATOM 693 C C . ALA A 1 89 ? -8.418 -9.572 -1.445 1.00 90.88 89 ALA A C 1
ATOM 695 O O . ALA A 1 89 ? -9.611 -9.292 -1.307 1.00 90.88 89 ALA A O 1
ATOM 696 N N . GLY A 1 90 ? -7.965 -10.814 -1.250 1.00 89.31 90 GLY A N 1
ATOM 697 C CA . GLY A 1 90 ? -8.776 -11.933 -0.778 1.00 89.31 90 GLY A CA 1
ATOM 698 C C . GLY A 1 90 ? -8.943 -11.978 0.737 1.00 89.31 90 GLY A C 1
ATOM 699 O O . GLY A 1 90 ? -10.054 -12.115 1.250 1.00 89.31 90 GLY A O 1
ATOM 700 N N . VAL A 1 91 ? -7.818 -11.895 1.439 1.00 91.50 91 VAL A N 1
ATOM 701 C CA . VAL A 1 91 ? -7.675 -12.194 2.859 1.00 91.50 91 VAL A CA 1
ATOM 702 C C . VAL A 1 91 ? -6.675 -11.212 3.465 1.00 91.50 91 VAL A C 1
ATOM 704 O O . VAL A 1 91 ? -5.550 -11.090 2.993 1.00 91.50 91 VAL A O 1
ATOM 707 N N . GLY A 1 92 ? -7.067 -10.529 4.544 1.00 92.94 92 GLY A N 1
ATOM 708 C CA . GLY A 1 92 ? -6.184 -9.587 5.240 1.00 92.94 92 GLY A CA 1
ATOM 709 C C . GLY A 1 92 ? -4.923 -10.253 5.820 1.00 92.94 92 GLY A C 1
ATOM 710 O O . GLY A 1 92 ? -4.942 -11.450 6.114 1.00 92.94 92 GLY A O 1
ATOM 711 N N . PRO A 1 93 ? -3.843 -9.487 6.057 1.00 95.75 93 PRO A N 1
ATOM 712 C CA . PRO A 1 93 ? -2.515 -10.036 6.340 1.00 95.75 93 PRO A CA 1
ATOM 713 C C . PRO A 1 93 ? -2.468 -10.915 7.595 1.00 95.75 93 PRO A C 1
ATOM 715 O O . PRO A 1 93 ? -1.830 -11.957 7.575 1.00 95.75 93 PRO A O 1
ATOM 718 N N . LEU A 1 94 ? -3.202 -10.567 8.658 1.00 97.19 94 LEU A N 1
ATOM 719 C CA . LEU A 1 94 ? -3.240 -11.387 9.877 1.00 97.19 94 LEU A CA 1
ATOM 720 C C . LEU A 1 94 ? -3.897 -12.755 9.642 1.00 97.19 94 LEU A C 1
ATOM 722 O O . LEU A 1 94 ? -3.390 -13.765 10.106 1.00 97.19 94 LEU A O 1
ATOM 726 N N . ARG A 1 95 ? -4.972 -12.809 8.845 1.00 96.38 95 ARG A N 1
ATOM 727 C CA . ARG A 1 95 ? -5.606 -14.085 8.473 1.00 96.38 95 ARG A CA 1
ATOM 728 C C . ARG A 1 95 ? -4.720 -14.909 7.540 1.00 96.38 95 ARG A C 1
ATOM 730 O O . ARG A 1 95 ? -4.726 -16.129 7.617 1.00 96.38 95 ARG A O 1
ATOM 737 N N . VAL A 1 96 ? -3.943 -14.257 6.671 1.00 96.06 96 VAL A N 1
ATOM 738 C CA . VAL A 1 96 ? -2.896 -14.939 5.893 1.00 96.06 96 VAL A CA 1
ATOM 739 C C . VAL A 1 96 ? -1.859 -15.569 6.827 1.00 96.06 96 VAL A C 1
ATOM 741 O O . VAL A 1 96 ? -1.411 -16.682 6.552 1.00 96.06 96 VAL A O 1
ATOM 744 N N . CYS A 1 97 ? -1.518 -14.906 7.937 1.00 97.00 97 CYS A N 1
ATOM 745 C CA . CYS A 1 97 ? -0.662 -15.498 8.959 1.00 97.00 97 CYS A CA 1
ATOM 746 C C . CYS A 1 97 ? -1.291 -16.727 9.609 1.00 97.00 97 CYS A C 1
ATOM 748 O O . CYS A 1 97 ? -0.649 -17.775 9.656 1.00 97.00 97 CYS A O 1
ATOM 750 N N . ASP A 1 98 ? -2.554 -16.628 10.020 1.00 98.00 98 ASP A N 1
ATOM 751 C CA . ASP A 1 98 ? -3.279 -17.748 10.626 1.00 98.00 98 ASP A CA 1
ATOM 752 C C . ASP A 1 98 ? -3.366 -18.961 9.690 1.00 98.00 98 ASP A C 1
ATOM 754 O O . ASP A 1 98 ? -3.165 -20.090 10.128 1.00 98.00 98 ASP A O 1
ATOM 758 N N . PHE A 1 99 ? -3.615 -18.749 8.392 1.00 96.56 99 PHE A N 1
ATOM 759 C CA . PHE A 1 99 ? -3.711 -19.847 7.424 1.00 96.56 99 PHE A CA 1
ATOM 760 C C . PHE A 1 99 ? -2.394 -20.590 7.192 1.00 96.56 99 PHE A C 1
ATOM 762 O O . PHE A 1 99 ? -2.424 -21.768 6.843 1.00 96.56 99 PHE A O 1
ATOM 769 N N . ALA A 1 100 ? -1.255 -19.915 7.342 1.00 94.69 100 ALA A N 1
ATOM 770 C CA . ALA A 1 100 ? 0.055 -20.536 7.172 1.00 94.69 100 ALA A CA 1
ATOM 771 C C . ALA A 1 100 ? 0.621 -21.111 8.482 1.00 94.69 100 ALA A C 1
ATOM 773 O O . ALA A 1 100 ? 1.416 -22.043 8.431 1.00 94.69 100 ALA A O 1
ATOM 774 N N . GLY A 1 101 ? 0.222 -20.556 9.630 1.00 97.81 101 GLY A N 1
ATOM 775 C CA . GLY A 1 101 ? 0.798 -20.847 10.942 1.00 97.81 101 GLY A CA 1
ATOM 776 C C . GLY A 1 101 ? 1.633 -19.676 11.456 1.00 97.81 101 GLY A C 1
ATOM 777 O O . GLY A 1 101 ? 2.590 -19.233 10.818 1.00 97.81 101 GLY A O 1
ATOM 778 N N . VAL A 1 102 ? 1.262 -19.147 12.624 1.00 98.19 102 VAL A N 1
ATOM 779 C CA . VAL A 1 102 ? 1.953 -18.005 13.252 1.00 98.19 102 VAL A CA 1
ATOM 780 C C . VAL A 1 102 ? 3.393 -18.365 13.638 1.00 98.19 102 VAL A C 1
ATOM 782 O O . VAL A 1 102 ? 4.282 -17.521 13.562 1.00 98.19 102 VAL A O 1
ATOM 785 N N . ASP A 1 103 ? 3.636 -19.621 14.004 1.00 98.31 103 ASP A N 1
ATOM 786 C CA . ASP A 1 103 ? 4.954 -20.192 14.278 1.00 98.31 103 ASP A CA 1
ATOM 787 C C . ASP A 1 103 ? 5.853 -20.200 13.034 1.00 98.31 103 ASP A C 1
ATOM 789 O O . ASP A 1 103 ? 7.003 -19.763 13.110 1.00 98.31 103 ASP A O 1
ATOM 793 N N . LEU A 1 104 ? 5.319 -20.598 11.876 1.00 98.00 104 LEU A N 1
ATOM 794 C CA . LEU A 1 104 ? 6.043 -20.529 10.606 1.00 98.00 104 LEU A CA 1
ATOM 795 C C . LEU A 1 104 ? 6.391 -19.079 10.244 1.00 98.00 104 LEU A C 1
ATOM 797 O O . LEU A 1 104 ? 7.525 -18.787 9.864 1.00 98.00 104 LEU A O 1
ATOM 801 N N . TRP A 1 105 ? 5.449 -18.147 10.405 1.00 97.56 105 TRP A N 1
ATOM 802 C CA . TRP A 1 105 ? 5.721 -16.723 10.188 1.00 97.56 105 TRP A CA 1
ATOM 803 C C . TRP A 1 105 ? 6.786 -16.174 11.135 1.00 97.56 105 TRP A C 1
ATOM 805 O O . TRP A 1 105 ? 7.631 -15.394 10.698 1.00 97.56 105 TRP A O 1
ATOM 815 N N . ALA A 1 106 ? 6.785 -16.594 12.403 1.00 98.12 106 ALA A N 1
ATOM 816 C CA . ALA A 1 106 ? 7.817 -16.211 13.359 1.00 98.12 106 ALA A CA 1
ATOM 817 C C . ALA A 1 106 ? 9.200 -16.724 12.929 1.00 98.12 106 ALA A C 1
ATOM 819 O O . ALA A 1 106 ? 10.162 -15.962 12.964 1.00 98.12 106 ALA A O 1
ATOM 820 N N . GLN A 1 107 ? 9.296 -17.968 12.449 1.00 98.12 107 GLN A N 1
ATOM 821 C CA . GLN A 1 107 ? 10.546 -18.525 11.921 1.00 98.12 107 GLN A CA 1
ATOM 822 C C . GLN A 1 107 ? 11.045 -17.769 10.684 1.00 98.12 107 GLN A C 1
ATOM 824 O O . GLN A 1 107 ? 12.210 -17.380 10.628 1.00 98.12 107 GLN A O 1
ATOM 829 N N . VAL A 1 108 ? 10.167 -17.520 9.706 1.00 97.69 108 VAL A N 1
ATOM 830 C CA . VAL A 1 108 ? 10.511 -16.746 8.501 1.00 97.69 108 VAL A CA 1
ATOM 831 C C . VAL A 1 108 ? 10.980 -15.344 8.882 1.00 97.69 108 VAL A C 1
ATOM 833 O O . VAL A 1 108 ? 11.997 -14.879 8.373 1.00 97.69 108 VAL A O 1
ATOM 836 N N . PHE A 1 109 ? 10.281 -14.688 9.812 1.00 97.50 109 PHE A N 1
ATOM 837 C CA . PHE A 1 109 ? 10.673 -13.376 10.313 1.00 97.50 109 PHE A CA 1
ATOM 838 C C . PHE A 1 109 ? 12.061 -13.412 10.961 1.00 97.50 109 PHE A C 1
ATOM 840 O O . PHE A 1 109 ? 12.907 -12.599 10.605 1.00 97.50 109 PHE A O 1
ATOM 847 N N . SER A 1 110 ? 12.332 -14.367 11.855 1.00 97.38 110 SER A N 1
ATOM 848 C CA . SER A 1 110 ? 13.643 -14.505 12.504 1.00 97.38 110 SER A CA 1
ATOM 849 C C . SER A 1 110 ? 14.795 -14.713 11.519 1.00 97.38 110 SER A C 1
ATOM 851 O O . SER A 1 110 ? 15.903 -14.274 11.805 1.00 97.38 110 SER A O 1
ATOM 853 N N . ASN A 1 111 ? 14.537 -15.346 10.374 1.00 97.31 111 ASN A N 1
ATOM 854 C CA . ASN A 1 111 ? 15.558 -15.612 9.361 1.00 97.31 111 ASN A CA 1
ATOM 855 C C . ASN A 1 111 ? 15.787 -14.446 8.391 1.00 97.31 111 ASN A C 1
ATOM 857 O O . ASN A 1 111 ? 16.879 -14.333 7.849 1.00 97.31 111 ASN A O 1
ATOM 861 N N . LEU A 1 112 ? 14.763 -13.628 8.122 1.00 97.06 112 LEU A N 1
ATOM 862 C CA . LEU A 1 112 ? 14.804 -12.629 7.048 1.00 97.06 112 LEU A CA 1
ATOM 863 C C . LEU A 1 112 ? 14.852 -11.184 7.556 1.00 97.06 112 LEU A C 1
ATOM 865 O O . LEU A 1 112 ? 15.328 -10.306 6.846 1.00 97.06 112 LEU A O 1
ATOM 869 N N . ALA A 1 113 ? 14.371 -10.904 8.770 1.00 96.31 113 ALA A N 1
ATOM 870 C CA . ALA A 1 113 ? 14.206 -9.529 9.245 1.00 96.31 113 ALA A CA 1
ATOM 871 C C . ALA A 1 113 ? 15.518 -8.728 9.316 1.00 96.31 113 ALA A C 1
ATOM 873 O O . ALA A 1 113 ? 15.460 -7.507 9.202 1.00 96.31 113 ALA A O 1
ATOM 874 N N . SER A 1 114 ? 16.672 -9.385 9.497 1.00 96.25 114 SER A N 1
ATOM 875 C CA . SER A 1 114 ? 17.992 -8.733 9.472 1.00 96.25 114 SER A CA 1
ATOM 876 C C . SER A 1 114 ? 18.465 -8.346 8.073 1.00 96.25 114 SER A C 1
ATOM 878 O O . SER A 1 114 ? 19.297 -7.453 7.956 1.00 96.25 114 SER A O 1
ATOM 880 N N . GLU A 1 115 ? 17.942 -9.003 7.038 1.00 96.50 115 GLU A N 1
ATOM 881 C CA . GLU A 1 115 ? 18.337 -8.795 5.641 1.00 96.50 115 GLU A CA 1
ATOM 882 C C . GLU A 1 115 ? 17.468 -7.739 4.941 1.00 96.50 115 GLU A C 1
ATOM 884 O O . GLU A 1 115 ? 17.855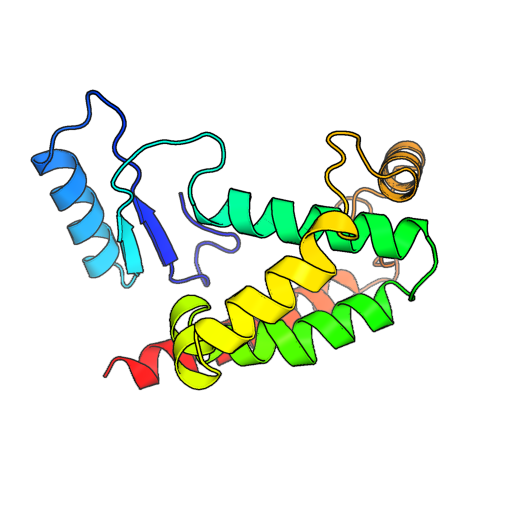 -7.206 3.908 1.00 96.50 115 GLU A O 1
ATOM 889 N N . ILE A 1 116 ? 16.291 -7.433 5.501 1.00 96.88 116 ILE A N 1
ATOM 890 C CA . ILE A 1 116 ? 15.361 -6.423 4.975 1.00 96.88 116 ILE A CA 1
ATOM 891 C C . ILE A 1 116 ? 15.888 -5.027 5.300 1.00 96.88 116 ILE A C 1
ATOM 893 O O . ILE A 1 116 ? 16.279 -4.738 6.435 1.00 96.88 116 ILE A O 1
ATOM 897 N N . THR A 1 117 ? 15.804 -4.114 4.334 1.00 96.19 117 THR A N 1
ATOM 898 C CA . THR A 1 117 ? 16.289 -2.750 4.514 1.00 96.19 117 THR A CA 1
ATOM 899 C C . THR A 1 117 ? 15.547 -2.032 5.651 1.00 96.19 117 THR A C 1
ATOM 901 O O . THR A 1 117 ? 14.308 -2.024 5.762 1.00 96.19 117 THR A O 1
ATOM 904 N N . SER A 1 118 ? 16.317 -1.348 6.495 1.00 96.12 118 SER A N 1
ATOM 905 C CA . SER A 1 118 ? 15.816 -0.471 7.557 1.00 96.12 118 SER A CA 1
ATOM 906 C C . SER A 1 118 ? 16.222 0.989 7.343 1.00 96.12 118 SER A C 1
ATOM 908 O O . SER A 1 118 ? 16.212 1.772 8.292 1.00 96.12 118 SER 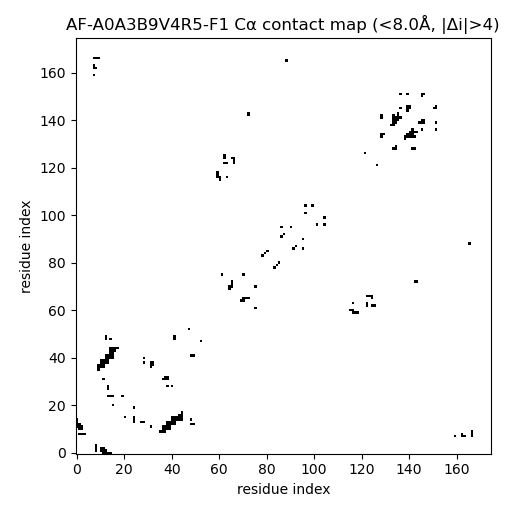A O 1
ATOM 910 N N . THR A 1 119 ? 16.610 1.359 6.118 1.00 95.44 119 THR A N 1
ATOM 911 C CA . THR A 1 119 ? 17.046 2.723 5.801 1.00 95.44 119 THR A CA 1
ATOM 912 C C . THR A 1 119 ? 15.941 3.759 6.029 1.00 95.44 119 THR A C 1
ATOM 914 O O . THR A 1 119 ? 14.750 3.509 5.821 1.00 95.44 119 THR A O 1
ATOM 917 N N . HIS A 1 120 ? 16.349 4.951 6.455 1.00 95.31 120 HIS A N 1
ATOM 918 C CA . HIS A 1 120 ? 15.494 6.138 6.532 1.00 95.31 120 HIS A CA 1
ATOM 919 C C . HIS A 1 120 ? 15.803 7.146 5.418 1.00 95.31 120 HIS A C 1
ATOM 921 O O . HIS A 1 120 ? 15.150 8.185 5.330 1.00 95.31 120 HIS A O 1
ATOM 927 N N . GLU A 1 121 ? 16.778 6.825 4.568 1.00 95.56 121 GLU A N 1
ATOM 928 C CA . GLU A 1 121 ? 17.189 7.636 3.432 1.00 95.56 121 GLU A CA 1
ATOM 929 C C . GLU A 1 121 ? 16.334 7.330 2.201 1.00 95.56 121 GLU A C 1
ATOM 931 O O . GLU A 1 121 ? 15.837 6.218 2.012 1.00 95.56 121 GLU A O 1
ATOM 936 N N . LEU A 1 122 ? 16.182 8.327 1.331 1.00 95.31 122 LEU A N 1
ATOM 937 C CA . LEU A 1 122 ? 15.499 8.146 0.054 1.00 95.31 122 LEU A CA 1
ATOM 938 C C . LEU A 1 122 ? 16.356 7.290 -0.893 1.00 95.31 122 LEU A C 1
ATOM 940 O O . LEU A 1 122 ? 17.570 7.501 -0.985 1.00 95.31 122 LEU A O 1
ATOM 944 N N . SER A 1 123 ? 15.727 6.379 -1.644 1.00 96.31 123 SER A N 1
ATOM 945 C CA . SER A 1 123 ? 16.421 5.605 -2.687 1.00 96.31 123 SER A CA 1
ATOM 946 C C . SER A 1 123 ? 17.164 6.532 -3.654 1.00 96.31 123 SER A C 1
ATOM 948 O O . SER A 1 123 ? 16.722 7.643 -3.976 1.00 96.31 123 SER A O 1
ATOM 950 N N . SER A 1 124 ? 18.339 6.082 -4.079 1.00 95.81 124 SER A N 1
ATOM 951 C CA . SER A 1 124 ? 19.154 6.777 -5.070 1.00 95.81 124 SER A CA 1
ATOM 952 C C . SER A 1 124 ? 18.420 6.869 -6.409 1.00 95.81 124 SER A C 1
ATOM 954 O O . SER A 1 124 ? 18.318 7.965 -6.958 1.00 95.81 124 SER A O 1
ATOM 956 N N . GLY A 1 125 ? 17.788 5.779 -6.861 1.00 96.19 125 GLY A N 1
ATOM 957 C CA . GLY A 1 125 ? 16.974 5.764 -8.074 1.00 96.19 125 GLY A CA 1
ATOM 958 C C . GLY A 1 125 ? 15.811 6.755 -8.014 1.00 96.19 125 GLY A C 1
ATOM 959 O O . GLY A 1 125 ? 15.570 7.495 -8.970 1.00 96.19 125 GLY A O 1
ATOM 960 N N . VAL A 1 126 ? 15.133 6.860 -6.866 1.00 97.50 126 VAL A N 1
ATOM 961 C CA . VAL A 1 126 ? 14.054 7.845 -6.675 1.00 97.50 126 VAL A CA 1
ATOM 962 C C . VAL A 1 126 ? 14.575 9.280 -6.722 1.00 97.50 126 VAL A C 1
ATOM 964 O O . VAL A 1 126 ? 13.953 10.127 -7.366 1.00 97.50 126 VAL A O 1
ATOM 967 N N . ARG A 1 127 ? 15.717 9.566 -6.083 1.00 97.88 127 ARG A N 1
ATOM 968 C CA . ARG A 1 127 ? 16.360 10.890 -6.163 1.00 97.88 127 ARG A CA 1
ATOM 969 C C . ARG A 1 127 ? 16.673 11.262 -7.607 1.00 97.88 127 ARG A C 1
ATOM 971 O O . ARG A 1 127 ? 16.236 12.316 -8.061 1.00 97.88 127 ARG A O 1
ATOM 978 N N . THR A 1 128 ? 17.306 10.358 -8.351 1.00 97.94 128 THR A N 1
ATOM 979 C CA . THR A 1 128 ? 17.638 10.566 -9.764 1.00 97.94 128 THR A CA 1
ATOM 980 C C . THR A 1 128 ? 16.397 10.782 -10.633 1.00 97.94 128 THR A C 1
ATOM 982 O O . THR A 1 128 ? 16.415 11.623 -11.532 1.00 97.94 128 THR A O 1
ATOM 985 N N . LEU A 1 129 ? 15.292 10.072 -10.386 1.00 98.00 129 LEU A N 1
ATOM 986 C CA . LEU A 1 129 ? 14.034 10.321 -11.100 1.00 98.00 129 LEU A CA 1
ATOM 987 C C . LEU A 1 129 ? 13.521 11.745 -10.856 1.00 98.00 129 LEU A C 1
ATOM 989 O O . LEU A 1 129 ? 13.175 12.443 -11.808 1.00 98.00 129 LEU A O 1
ATOM 993 N N . ILE A 1 130 ? 13.507 12.194 -9.600 1.00 97.94 130 ILE A N 1
ATOM 994 C CA . ILE A 1 130 ? 13.030 13.533 -9.233 1.00 97.94 130 ILE A CA 1
ATOM 995 C C . ILE A 1 130 ? 13.932 14.623 -9.824 1.00 97.94 130 ILE A C 1
ATOM 997 O O . ILE A 1 130 ? 13.419 15.586 -10.393 1.00 97.94 130 ILE A O 1
ATOM 1001 N N . GLU A 1 131 ? 15.252 14.463 -9.729 1.00 98.19 131 GLU A N 1
ATOM 1002 C CA . GLU A 1 131 ? 16.243 15.404 -10.272 1.00 98.19 131 GLU A CA 1
ATOM 1003 C C . GLU A 1 131 ? 16.107 15.577 -11.790 1.00 98.19 131 GLU A C 1
ATOM 1005 O O . GLU A 1 131 ? 16.253 16.684 -12.303 1.00 98.19 131 GLU A O 1
ATOM 1010 N N . ASN A 1 132 ? 15.729 14.511 -12.499 1.00 98.00 132 ASN A N 1
ATOM 1011 C CA . ASN A 1 132 ? 15.447 14.544 -13.935 1.00 98.00 132 ASN A CA 1
ATOM 1012 C C . ASN A 1 132 ? 14.023 15.024 -14.281 1.00 98.00 132 ASN A C 1
ATOM 1014 O O . ASN A 1 132 ? 13.615 14.977 -15.440 1.00 98.00 132 ASN A O 1
ATOM 1018 N N . GLY A 1 133 ? 13.226 15.454 -13.299 1.00 97.69 133 GLY A N 1
ATOM 1019 C CA . GLY A 1 133 ? 11.842 15.885 -13.509 1.00 97.69 133 GLY A CA 1
ATOM 1020 C C . GLY A 1 133 ? 10.851 14.743 -13.767 1.00 97.69 133 GLY A C 1
ATOM 1021 O O . GLY A 1 133 ? 9.683 15.003 -14.057 1.00 97.69 133 GLY A O 1
ATOM 1022 N N . HIS A 1 134 ? 11.261 13.481 -13.614 1.00 97.88 134 HIS A N 1
ATOM 1023 C CA . HIS A 1 134 ? 10.426 12.292 -13.797 1.00 97.88 134 HIS A CA 1
ATOM 1024 C C . HIS A 1 134 ? 9.596 11.989 -12.537 1.00 97.88 134 HIS A C 1
ATOM 1026 O O . HIS A 1 134 ? 9.819 11.023 -11.808 1.00 97.88 134 HIS A O 1
ATOM 1032 N N . CYS A 1 135 ? 8.600 12.830 -12.274 1.00 96.94 135 CYS A N 1
ATOM 1033 C CA . CYS A 1 135 ? 7.731 12.772 -11.101 1.00 96.94 135 CYS A CA 1
ATOM 1034 C C . CYS A 1 135 ? 6.452 11.919 -11.274 1.00 96.94 135 CYS A C 1
ATOM 1036 O O . CYS A 1 135 ? 5.453 12.156 -10.584 1.00 96.94 135 CYS A O 1
ATOM 1038 N N . GLY A 1 136 ? 6.449 10.958 -12.196 1.00 96.44 136 GLY A N 1
ATOM 1039 C CA . GLY A 1 136 ? 5.318 10.081 -12.501 1.00 96.44 136 GLY A CA 1
ATOM 1040 C C . GLY A 1 136 ? 4.371 10.651 -13.558 1.00 96.44 136 GLY A C 1
ATOM 1041 O O . GLY A 1 136 ? 4.767 11.375 -14.467 1.00 96.44 136 GLY A O 1
ATOM 1042 N N . THR A 1 137 ? 3.086 10.322 -13.447 1.00 95.00 137 THR A N 1
ATOM 1043 C CA . THR A 1 137 ? 2.073 10.667 -14.460 1.00 95.00 137 THR A CA 1
ATOM 1044 C C . THR A 1 137 ? 1.922 12.173 -14.689 1.00 95.00 137 THR A C 1
ATOM 1046 O O . THR A 1 137 ? 1.673 12.591 -15.814 1.00 95.00 137 THR A O 1
ATOM 1049 N N . LYS A 1 138 ? 2.144 13.006 -13.661 1.00 93.50 138 LYS A N 1
ATOM 1050 C CA . LYS A 1 138 ? 2.075 14.478 -13.774 1.00 93.50 138 LYS A CA 1
ATOM 1051 C C . LYS A 1 138 ? 3.164 15.091 -14.662 1.00 93.50 138 LYS A C 1
ATOM 1053 O O . LYS A 1 138 ? 3.008 16.219 -15.111 1.00 93.50 138 LYS A O 1
ATOM 1058 N N . SER A 1 139 ? 4.260 14.371 -14.882 1.00 95.50 139 SER A N 1
ATOM 1059 C CA . SER A 1 139 ? 5.360 14.757 -15.773 1.00 95.50 139 SER A CA 1
ATOM 1060 C C . SER A 1 139 ? 5.456 13.843 -16.997 1.00 95.50 139 SER A C 1
ATOM 1062 O O . SER A 1 139 ? 6.431 13.918 -17.733 1.00 95.50 139 SER A O 1
ATOM 1064 N N . GLY A 1 140 ? 4.491 12.937 -17.195 1.00 95.50 140 GLY A N 1
ATOM 1065 C CA . GLY A 1 140 ? 4.520 11.941 -18.269 1.00 95.50 140 GLY A CA 1
ATOM 1066 C C . GLY A 1 140 ? 5.557 10.827 -18.088 1.00 95.50 140 GLY A C 1
ATOM 1067 O O . GLY A 1 140 ? 5.671 9.979 -18.961 1.00 95.50 140 GLY A O 1
ATOM 1068 N N . ARG A 1 141 ? 6.306 10.784 -16.978 1.00 97.12 141 ARG A N 1
ATOM 1069 C CA . ARG A 1 141 ? 7.327 9.756 -16.715 1.00 97.12 141 ARG A CA 1
ATOM 1070 C C . ARG A 1 141 ? 7.699 9.689 -15.239 1.00 97.12 141 ARG A C 1
ATOM 1072 O O . ARG A 1 141 ? 7.836 10.727 -14.598 1.00 97.12 141 ARG A O 1
ATOM 1079 N N . GLY A 1 142 ? 7.888 8.480 -14.721 1.00 96.94 142 GLY A N 1
ATOM 1080 C CA . GLY A 1 142 ? 8.450 8.174 -13.400 1.00 96.94 142 GLY A CA 1
ATOM 1081 C C . GLY A 1 142 ? 9.247 6.875 -13.482 1.00 96.94 142 GLY A C 1
ATOM 1082 O O . GLY A 1 142 ? 10.126 6.769 -14.330 1.00 96.94 142 GLY A O 1
ATOM 1083 N N . PHE A 1 143 ? 8.886 5.871 -12.674 1.00 97.31 143 PHE A N 1
ATOM 1084 C CA . PHE A 1 143 ? 9.375 4.495 -12.865 1.00 97.31 143 PHE A CA 1
ATOM 1085 C C . PHE A 1 143 ? 8.986 3.916 -14.234 1.00 97.31 143 PHE A C 1
ATOM 1087 O O . PHE A 1 143 ? 9.743 3.152 -14.814 1.00 97.31 143 PHE A O 1
ATOM 1094 N N . PHE A 1 144 ? 7.835 4.340 -14.763 1.00 97.31 144 PHE A N 1
ATOM 1095 C CA . PHE A 1 144 ? 7.327 3.967 -16.082 1.00 97.31 144 PHE A CA 1
ATOM 1096 C C . PHE A 1 144 ? 7.152 5.207 -16.967 1.00 97.31 144 PHE A C 1
ATOM 1098 O O . PHE A 1 144 ? 7.048 6.334 -16.462 1.00 97.31 144 PHE A O 1
ATOM 1105 N N . ASP A 1 145 ? 7.108 4.997 -18.281 1.00 96.12 145 ASP A N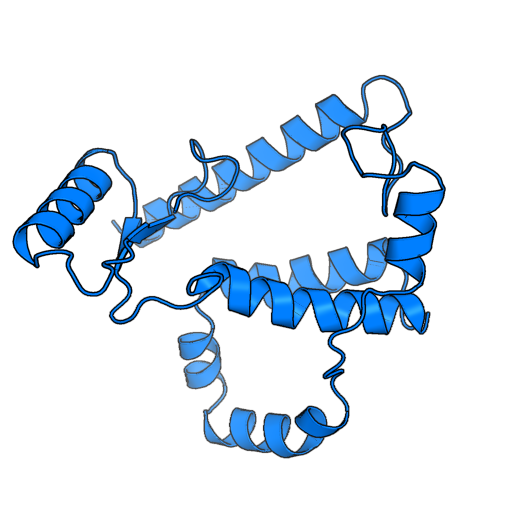 1
ATOM 1106 C CA . ASP A 1 145 ? 6.905 6.045 -19.283 1.00 96.12 145 ASP A CA 1
ATOM 1107 C C . ASP A 1 145 ? 5.420 6.165 -19.668 1.00 96.12 145 ASP A C 1
ATOM 1109 O O . ASP A 1 145 ? 4.762 5.178 -19.994 1.00 96.12 145 ASP A O 1
ATOM 1113 N N . TYR A 1 146 ? 4.896 7.388 -19.629 1.00 96.19 146 TYR A N 1
ATOM 1114 C CA . TYR A 1 146 ? 3.516 7.747 -19.964 1.00 96.19 146 TYR A CA 1
ATOM 1115 C C . TYR A 1 146 ? 3.455 8.859 -21.024 1.00 96.19 146 TYR A C 1
ATOM 1117 O O . TYR A 1 146 ? 2.405 9.474 -21.207 1.00 96.19 146 TYR A O 1
ATOM 1125 N N . SER A 1 147 ? 4.579 9.173 -21.676 1.00 93.12 147 SER A N 1
ATOM 1126 C CA . SER A 1 147 ? 4.725 10.339 -22.557 1.00 93.12 147 SER A CA 1
ATOM 1127 C C . SER A 1 147 ? 4.029 10.175 -23.908 1.00 93.12 147 SER A C 1
ATOM 1129 O O . SER A 1 147 ? 3.704 11.167 -24.564 1.00 93.12 147 SER A O 1
ATOM 1131 N N . ALA A 1 148 ? 3.773 8.934 -24.324 1.00 94.25 148 ALA A N 1
ATOM 1132 C CA . ALA A 1 148 ? 3.087 8.649 -25.572 1.00 94.25 148 ALA A CA 1
ATOM 1133 C C . ALA A 1 148 ? 1.613 9.120 -25.528 1.00 94.25 148 ALA A C 1
ATOM 1135 O O . ALA A 1 148 ? 0.916 8.883 -24.533 1.00 94.25 148 ALA A O 1
ATOM 1136 N N . PRO A 1 149 ? 1.104 9.759 -26.604 1.00 93.81 149 PRO A N 1
ATOM 1137 C CA . PRO A 1 149 ? -0.279 10.226 -26.667 1.00 93.81 149 PRO A CA 1
ATOM 1138 C C . PRO A 1 149 ? -1.287 9.109 -26.368 1.00 93.81 149 PRO A C 1
ATOM 1140 O O . PRO A 1 149 ? -1.188 8.014 -26.913 1.00 93.81 149 PRO A O 1
ATOM 1143 N N . GLY A 1 150 ? -2.263 9.390 -25.502 1.00 92.88 150 GLY A N 1
ATOM 1144 C CA . GLY A 1 150 ? -3.330 8.451 -25.128 1.00 92.88 150 GLY A CA 1
ATOM 1145 C C . GLY A 1 150 ? -2.945 7.393 -24.086 1.00 92.88 150 GLY A C 1
ATOM 1146 O O . GLY A 1 150 ? -3.827 6.919 -23.373 1.00 92.88 150 GLY A O 1
ATOM 1147 N N . VAL A 1 151 ? -1.654 7.083 -23.903 1.00 94.25 151 VAL A N 1
ATOM 1148 C CA . VAL A 1 151 ? -1.211 6.023 -22.975 1.00 94.25 151 VAL A CA 1
ATOM 1149 C C . VAL A 1 151 ? -1.623 6.319 -21.537 1.00 94.25 151 VAL A C 1
ATOM 1151 O O . VAL A 1 151 ? -2.151 5.445 -20.855 1.00 94.25 151 VAL A O 1
ATOM 1154 N N . LEU A 1 152 ? -1.439 7.554 -21.060 1.00 93.94 152 LEU A N 1
ATOM 1155 C CA . LEU A 1 152 ? -1.832 7.909 -19.695 1.00 93.94 152 LEU A CA 1
ATOM 1156 C C . LEU A 1 152 ? -3.337 7.708 -19.451 1.00 93.94 152 LEU A C 1
ATOM 1158 O O . LEU A 1 152 ? -3.728 7.164 -18.420 1.00 93.94 152 LEU A O 1
ATOM 1162 N N . GLU A 1 153 ? -4.176 8.146 -20.388 1.00 94.88 153 GLU A N 1
ATOM 1163 C CA . GLU A 1 153 ? -5.633 8.043 -20.273 1.00 94.88 153 GLU A CA 1
ATOM 1164 C C . GLU A 1 153 ? -6.093 6.581 -20.290 1.00 94.88 153 GLU A C 1
ATOM 1166 O O . GLU A 1 153 ? -6.918 6.176 -19.464 1.00 94.88 153 GLU A O 1
ATOM 1171 N N . GLU A 1 154 ? -5.503 5.768 -21.167 1.00 95.38 154 GLU A N 1
ATOM 1172 C CA . GLU A 1 154 ? -5.751 4.331 -21.233 1.00 95.38 154 GLU A CA 1
ATOM 1173 C C . GLU A 1 154 ? -5.372 3.636 -19.918 1.00 95.38 154 GLU A C 1
ATOM 1175 O O . GLU A 1 154 ? -6.181 2.898 -19.352 1.00 95.38 154 GLU A O 1
ATOM 1180 N N . GLN A 1 155 ? -4.185 3.923 -19.378 1.00 94.12 155 GLN A N 1
ATOM 1181 C CA . GLN A 1 155 ? -3.699 3.331 -18.127 1.00 94.12 155 GLN A CA 1
ATOM 1182 C C . GLN A 1 155 ? -4.550 3.748 -16.919 1.00 94.12 155 GLN A C 1
ATOM 1184 O O . GLN A 1 155 ? -4.886 2.913 -16.075 1.00 94.12 155 GLN A O 1
ATOM 1189 N N . VAL A 1 156 ? -4.958 5.019 -16.837 1.00 93.81 156 VAL A N 1
ATOM 1190 C CA . VAL A 1 156 ? -5.869 5.503 -15.785 1.00 93.81 156 VAL A CA 1
ATOM 1191 C C . VAL A 1 156 ? -7.227 4.808 -15.884 1.00 93.81 156 VAL A C 1
ATOM 1193 O O . VAL A 1 156 ? -7.743 4.324 -14.876 1.00 93.81 156 VAL A O 1
ATOM 1196 N N . THR A 1 157 ? -7.772 4.689 -17.094 1.00 95.50 157 THR A N 1
ATOM 1197 C CA . THR A 1 157 ? -9.055 4.017 -17.336 1.00 95.50 157 THR A CA 1
ATOM 1198 C C . THR A 1 157 ? -8.986 2.530 -16.987 1.00 95.50 157 THR A C 1
ATOM 1200 O O . THR A 1 157 ? -9.891 2.000 -16.336 1.00 95.50 157 THR A O 1
ATOM 1203 N N . ALA A 1 158 ? -7.908 1.846 -17.379 1.00 95.31 158 ALA A N 1
ATOM 1204 C CA . ALA A 1 158 ? -7.682 0.440 -17.064 1.00 95.31 158 ALA A CA 1
ATOM 1205 C C . ALA A 1 158 ? -7.548 0.213 -15.551 1.00 95.31 158 ALA A C 1
ATOM 1207 O O . ALA A 1 158 ? -8.170 -0.704 -15.006 1.00 95.31 158 ALA A O 1
ATOM 1208 N N . ARG A 1 159 ? -6.804 1.083 -14.854 1.00 95.00 159 ARG A N 1
ATOM 1209 C CA . ARG A 1 159 ? -6.679 1.059 -13.390 1.00 95.00 159 ARG A CA 1
ATOM 1210 C C . ARG A 1 159 ? -8.039 1.205 -12.714 1.00 95.00 159 ARG A C 1
ATOM 1212 O O . ARG A 1 159 ? -8.382 0.388 -11.862 1.00 95.00 159 ARG A O 1
ATOM 1219 N N . ASP A 1 160 ? -8.811 2.222 -13.088 1.00 96.06 160 ASP A N 1
ATOM 1220 C CA . ASP A 1 160 ? -10.094 2.513 -12.443 1.00 96.06 160 ASP A CA 1
ATOM 1221 C C . ASP A 1 160 ? -11.113 1.397 -12.700 1.00 96.06 160 ASP A C 1
ATOM 1223 O O . ASP A 1 160 ? -11.823 0.986 -11.779 1.00 96.06 160 ASP A O 1
ATOM 1227 N N . ARG A 1 161 ? -11.122 0.814 -13.908 1.00 96.69 161 ARG A N 1
ATOM 1228 C CA . ARG A 1 161 ? -11.906 -0.393 -14.208 1.00 96.69 161 ARG A CA 1
ATOM 1229 C C . ARG A 1 161 ? -11.508 -1.560 -13.304 1.00 96.69 161 ARG A C 1
ATOM 1231 O O . ARG A 1 161 ? -12.386 -2.170 -12.696 1.00 96.69 161 ARG A O 1
ATOM 1238 N N . GLY A 1 162 ? -10.209 -1.825 -13.162 1.00 95.44 162 GLY A N 1
ATOM 1239 C CA . GLY A 1 162 ? -9.704 -2.875 -12.276 1.00 95.44 162 GLY A CA 1
ATOM 1240 C C . GLY A 1 162 ? -10.103 -2.652 -10.813 1.00 95.44 162 GLY A C 1
ATOM 1241 O O . GLY A 1 162 ? -10.553 -3.580 -10.142 1.00 95.44 162 GLY A O 1
ATOM 1242 N N . PHE A 1 163 ? -10.027 -1.414 -10.316 1.00 95.69 163 PHE A N 1
ATOM 1243 C CA . PHE A 1 163 ? -10.489 -1.089 -8.963 1.00 95.69 163 PHE A CA 1
ATOM 1244 C C . PHE A 1 163 ? -11.991 -1.318 -8.786 1.00 95.69 163 PHE A C 1
ATOM 1246 O O . PHE A 1 163 ? -12.405 -1.841 -7.753 1.00 95.69 163 PHE A O 1
ATOM 1253 N N . LEU A 1 164 ? -12.812 -0.974 -9.781 1.00 95.88 164 LEU A N 1
ATOM 1254 C CA . LEU A 1 164 ? -14.254 -1.218 -9.734 1.00 95.88 164 LEU A CA 1
ATOM 1255 C C . LEU A 1 164 ? -14.592 -2.715 -9.737 1.00 95.88 164 LEU A C 1
ATOM 1257 O O . LEU A 1 164 ? -15.526 -3.127 -9.051 1.00 95.88 164 LEU A O 1
ATOM 1261 N N . GLU A 1 165 ? -13.851 -3.539 -10.475 1.00 94.62 165 GLU A N 1
ATOM 1262 C CA . GLU A 1 165 ? -14.015 -4.998 -10.460 1.00 94.62 165 GLU A CA 1
ATOM 1263 C C . GLU A 1 165 ? -13.681 -5.590 -9.088 1.00 94.62 165 GLU A C 1
ATOM 1265 O O . GLU A 1 165 ? -14.479 -6.345 -8.526 1.00 94.62 165 GLU A O 1
ATOM 1270 N N . VAL A 1 166 ? -12.557 -5.176 -8.499 1.00 93.56 166 VAL A N 1
ATOM 1271 C CA . VAL A 1 166 ? -12.180 -5.583 -7.139 1.00 93.56 166 VAL A CA 1
ATOM 1272 C C . VAL A 1 166 ? -13.215 -5.101 -6.119 1.00 93.56 166 VAL A C 1
ATOM 1274 O O . VAL A 1 166 ? -13.603 -5.868 -5.240 1.00 93.56 166 VAL A O 1
ATOM 1277 N N . LEU A 1 167 ? -13.726 -3.874 -6.251 1.00 93.38 167 LEU A N 1
ATOM 1278 C CA . LEU A 1 167 ? -14.761 -3.328 -5.369 1.00 93.38 167 LEU A CA 1
ATOM 1279 C C . LEU A 1 167 ? -16.063 -4.142 -5.426 1.00 93.38 167 LEU A C 1
ATOM 1281 O O . LEU A 1 167 ? -16.662 -4.414 -4.386 1.00 93.38 167 LEU A O 1
ATOM 1285 N N . LYS A 1 168 ? -16.494 -4.56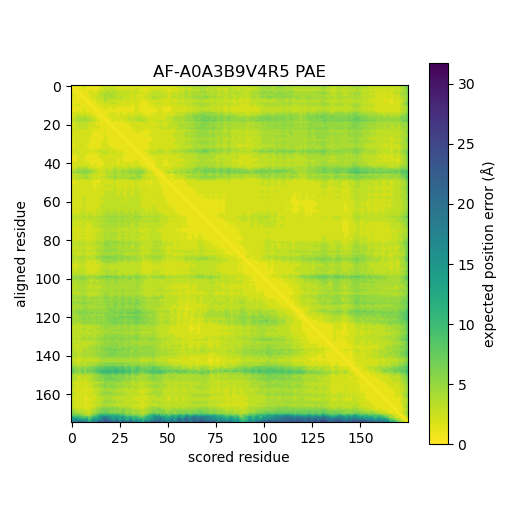4 -6.622 1.00 92.38 168 LYS A N 1
ATOM 1286 C CA . LYS A 1 168 ? -17.679 -5.425 -6.785 1.00 92.38 168 LYS A CA 1
ATOM 1287 C C . LYS A 1 168 ? -17.512 -6.740 -6.025 1.00 92.38 168 LYS A C 1
ATOM 1289 O O . LYS A 1 168 ? -18.401 -7.115 -5.264 1.00 92.38 168 LYS A O 1
ATOM 1294 N N . LEU A 1 169 ? -16.362 -7.398 -6.182 1.00 89.88 169 LEU A N 1
ATOM 1295 C CA . LEU A 1 169 ? -16.041 -8.634 -5.458 1.00 89.88 169 LEU A CA 1
ATOM 1296 C C . LEU A 1 169 ? -15.973 -8.407 -3.945 1.00 89.88 169 LEU A C 1
ATOM 1298 O O . LEU A 1 169 ? -16.429 -9.237 -3.161 1.00 89.88 169 LEU A O 1
ATOM 1302 N N . PHE A 1 170 ? -15.418 -7.271 -3.531 1.00 87.06 170 PHE A N 1
ATOM 1303 C CA . PHE A 1 170 ? -15.300 -6.899 -2.130 1.00 87.06 170 PHE A CA 1
ATOM 1304 C C . PHE A 1 170 ? -16.671 -6.722 -1.459 1.00 87.06 170 PHE A C 1
ATOM 1306 O O . PHE A 1 170 ? -16.863 -7.204 -0.345 1.00 87.06 170 PHE A O 1
ATOM 1313 N N . HIS A 1 171 ? -17.643 -6.106 -2.139 1.00 85.81 171 HIS A N 1
ATOM 1314 C CA . HIS A 1 171 ? -19.012 -5.971 -1.628 1.00 85.81 171 HIS A CA 1
ATOM 1315 C C . HIS A 1 171 ? -19.788 -7.297 -1.614 1.00 85.81 171 HIS A C 1
ATOM 1317 O O . HIS A 1 171 ? -20.477 -7.570 -0.637 1.00 85.81 171 HIS A O 1
ATOM 1323 N N . GLN A 1 172 ? -19.644 -8.147 -2.639 1.00 82.38 172 GLN A N 1
ATOM 1324 C CA . GLN A 1 172 ? -20.322 -9.455 -2.706 1.00 82.38 172 GLN A CA 1
ATOM 1325 C C . GLN A 1 172 ? -19.949 -10.400 -1.557 1.00 82.38 172 GLN A C 1
ATOM 1327 O O . GLN A 1 172 ? -20.730 -11.266 -1.191 1.00 82.38 172 GLN A O 1
ATOM 1332 N N . ARG A 1 173 ? -18.749 -10.255 -0.987 1.00 70.12 173 ARG A N 1
ATOM 1333 C CA . ARG A 1 173 ? -18.281 -11.084 0.136 1.00 70.12 173 ARG A CA 1
ATOM 1334 C C . ARG A 1 173 ? -18.793 -10.627 1.504 1.00 70.12 173 ARG A C 1
ATOM 1336 O O . ARG A 1 173 ? -18.510 -11.295 2.493 1.00 70.12 173 ARG A O 1
ATOM 1343 N N . GLN A 1 174 ? -19.460 -9.475 1.577 1.00 63.09 174 GLN A N 1
ATOM 1344 C CA . GLN A 1 174 ? -19.989 -8.918 2.828 1.00 63.09 174 GLN A CA 1
ATOM 1345 C C . GLN A 1 174 ? -21.517 -9.009 2.946 1.00 63.09 174 GLN A C 1
ATOM 1347 O O . GLN A 1 174 ? -22.042 -8.720 4.020 1.00 63.09 174 GLN A O 1
ATOM 1352 N N . SER A 1 175 ? -22.208 -9.388 1.866 1.00 50.19 175 SER A N 1
ATOM 1353 C CA . SER A 1 175 ? -23.633 -9.751 1.839 1.00 50.19 175 SER A CA 1
ATOM 1354 C C . SER A 1 175 ? -23.826 -11.235 2.105 1.00 50.19 175 SER A C 1
ATOM 1356 O O . SER A 1 175 ? -24.762 -11.572 2.856 1.00 50.19 175 SER A O 1
#

Foldseek 3Di:
DADPVRVLQQEDEQADAPPRDPVNSVVVCVVSVVVRHHYDYDPHDDVCPDVRVVVVLVVQQVLVCVLVVVDAPVVSCCCCCVPVVVVCLVDPPVVVCVVVDVVVVVVVCVVCVVVGDPDPDDRPLQVVCVVVVQPDVVSQHGSHGRVDPPSSVVVVVVVSVVSNVSSVVVVVVVD

Sequence (175 aa):
HPFNPPHIIPVVEVVPGEKTSEKTTELATSLLRRVGKQPVRLNKELPGFLVNRIQMAMVREVWDLLDQGVATAEDIDLAVRGSLGFRLAGVGPLRVCDFAGVDLWAQVFSNLASEITSTHELSSGVRTLIENGHCGTKSGRGFFDYSAPGVLEEQVTARDRGFLEVLKLFHQRQS

Radius of gyration: 18.98 Å; Cα contacts (8 Å, |Δi|>4): 137; chains: 1; bounding box: 45×37×49 Å

Nearest PDB structures (foldseek):
  4om8-assembly1_A  TM=9.734E-01  e=5.151E-13  Mesorhizobium japonicum MAFF 303099
  3ado-assembly1_A  TM=8.328E-01  e=3.330E-09  Oryctolagus cuniculus
  3f3s-assembly1_A  TM=8.509E-01  e=8.255E-09  Homo sapiens
  6hrd-assembly2_C  TM=7.206E-01  e=1.327E-05  Mycobacterium tuberculosis H37Rv
  4dyd-assembly1_A  TM=6.749E-01  e=2.146E-04  Acinetobacter baylyi

Solvent-accessible surface area (backbone atoms only — not comparable to full-atom values): 10170 Å² total; per-residue (Å²): 88,73,41,90,60,61,89,70,47,46,54,28,45,42,70,47,49,99,87,53,50,68,70,58,50,52,50,53,42,51,52,34,44,75,74,70,30,46,57,45,74,47,94,65,68,52,90,59,53,72,64,55,44,56,49,49,58,52,50,51,40,55,43,49,43,45,66,71,61,77,48,53,73,67,55,47,52,48,52,41,47,70,45,57,47,49,47,49,76,74,41,52,69,70,57,53,35,61,76,71,33,60,68,56,52,49,53,53,43,74,73,42,61,86,77,51,76,82,76,91,69,79,47,67,61,58,50,53,32,50,76,70,56,28,69,24,79,91,55,25,20,38,99,56,83,34,70,56,88,64,46,48,60,51,52,53,52,52,50,53,51,52,52,52,55,53,46,52,56,58,53,65,76,74,111

Secondary structure (DSSP, 8-state):
-B-SSTTT--EEEE---TT--HHHHHHHHHHHHHTT-EEEE-SS--TTTTHHHHHHHHHHHHHHHHHTTSS-HHHHHHHHIIIIIHHHHHS-HHHHHHHH-HHHHHHHHHHHTTTS----SPPHHHHHHHHTT--BGGGTBSSSB--STTHHHHHHHHHHHHHHHHHHHHHHTT-

pLDDT: mean 95.4, std 5.22, range [50.19, 98.62]